Protein AF-A0A941PH53-F1 (afdb_monomer_lite)

pLDDT: mean 74.87, std 11.04, range [34.56, 88.94]

Sequence (93 aa):
MQYALNQWPYLSNYIDYGEIEISNCWIENQIRPFALGRKNWLFVGNEVSANKSALLYRLIQTCKLNQIDPRNYLIYVLNHAHKIRRKEIDHHG

Radius of gyration: 18.62 Å; chains: 1; bounding box: 42×22×56 Å

Structure (mmCIF, N/CA/C/O backbone):
data_AF-A0A941PH53-F1
#
_entry.id   AF-A0A941PH53-F1
#
loop_
_atom_site.group_PDB
_atom_site.id
_atom_site.type_symbol
_atom_site.label_atom_id
_atom_site.label_alt_id
_atom_site.label_comp_id
_atom_site.label_asym_id
_atom_site.label_entity_id
_atom_site.label_seq_id
_atom_site.pdbx_PDB_ins_code
_atom_site.Cartn_x
_atom_site.Cartn_y
_atom_site.Cartn_z
_atom_site.occupancy
_atom_site.B_iso_or_equiv
_atom_site.auth_seq_id
_atom_site.auth_comp_id
_atom_site.auth_asym_id
_atom_site.auth_atom_id
_atom_site.pdbx_PDB_model_num
ATOM 1 N N . MET A 1 1 ? -10.458 4.047 28.154 1.00 63.50 1 MET A N 1
ATOM 2 C CA . MET A 1 1 ? -11.792 4.433 27.642 1.00 63.50 1 MET A CA 1
ATOM 3 C C . MET A 1 1 ? -11.751 5.594 26.646 1.00 63.50 1 MET A C 1
ATOM 5 O O . MET A 1 1 ? -12.441 5.515 25.641 1.00 63.50 1 MET A O 1
ATOM 9 N N . GLN A 1 2 ? -10.920 6.626 26.857 1.00 79.31 2 GLN A N 1
ATOM 10 C CA . GLN A 1 2 ? -10.896 7.826 26.001 1.00 79.31 2 GLN A CA 1
ATOM 11 C C . GLN A 1 2 ? -10.581 7.567 24.515 1.00 79.31 2 GLN A C 1
ATOM 13 O O . GLN A 1 2 ? -11.181 8.183 23.644 1.00 79.31 2 GLN A O 1
ATOM 18 N N . TYR A 1 3 ? -9.667 6.636 24.217 1.00 77.12 3 TYR A N 1
ATOM 19 C CA . TYR A 1 3 ? -9.277 6.323 22.838 1.00 77.12 3 TYR A CA 1
ATOM 20 C C . TYR A 1 3 ? -10.453 5.805 21.997 1.00 77.12 3 TYR A C 1
ATOM 22 O O . TYR A 1 3 ? -10.684 6.304 20.903 1.00 77.12 3 TYR A O 1
ATOM 30 N N . ALA A 1 4 ? -11.235 4.864 22.531 1.00 77.75 4 ALA A N 1
ATOM 31 C CA . ALA A 1 4 ? -12.394 4.314 21.829 1.00 77.75 4 ALA A CA 1
ATOM 32 C C . ALA A 1 4 ? -13.479 5.377 21.587 1.00 77.75 4 ALA A C 1
ATOM 34 O O . ALA A 1 4 ? -14.038 5.440 20.498 1.00 77.75 4 ALA A O 1
ATOM 35 N N . LEU A 1 5 ? -13.720 6.258 22.566 1.00 81.69 5 LEU A N 1
ATOM 36 C CA . LEU A 1 5 ? -14.684 7.356 22.436 1.00 81.69 5 LEU A CA 1
ATOM 37 C C . LEU A 1 5 ? -14.271 8.367 21.357 1.00 81.69 5 LEU A C 1
ATOM 39 O O . LEU A 1 5 ? -15.111 8.801 20.576 1.00 81.69 5 LEU A O 1
ATOM 43 N N . ASN A 1 6 ? -12.978 8.688 21.256 1.00 86.00 6 ASN A N 1
ATOM 44 C CA . ASN A 1 6 ? -12.464 9.591 20.221 1.00 86.00 6 ASN A CA 1
ATOM 45 C C . ASN A 1 6 ? -12.521 8.980 18.809 1.00 86.00 6 ASN A C 1
ATOM 47 O O . ASN A 1 6 ? -12.558 9.719 17.829 1.00 86.00 6 ASN A O 1
ATOM 51 N N . GLN A 1 7 ? -12.500 7.647 18.699 1.00 81.69 7 GLN A N 1
ATOM 52 C CA . GLN A 1 7 ? -12.565 6.931 17.420 1.00 81.69 7 GLN A CA 1
ATOM 53 C C . GLN A 1 7 ? -13.994 6.555 17.006 1.00 81.69 7 GLN A C 1
ATOM 55 O O . GLN A 1 7 ? -14.214 6.162 15.862 1.00 81.69 7 GLN A O 1
ATOM 60 N N . TRP A 1 8 ? -14.972 6.708 17.904 1.00 83.38 8 TRP A N 1
ATOM 61 C CA . TRP A 1 8 ? -16.378 6.384 17.662 1.00 83.38 8 TRP A CA 1
ATOM 62 C C . TRP A 1 8 ? -16.967 6.998 16.378 1.00 83.38 8 TRP A C 1
ATOM 64 O O . TRP A 1 8 ? -17.616 6.255 15.648 1.00 83.38 8 TRP A O 1
ATOM 74 N N . PRO A 1 9 ? -16.687 8.272 16.019 1.00 83.50 9 PRO A N 1
ATOM 75 C CA . PRO A 1 9 ? -17.194 8.860 14.775 1.00 83.50 9 PRO A CA 1
ATOM 76 C C . PRO A 1 9 ? -16.670 8.158 13.516 1.00 83.50 9 PRO A C 1
ATOM 78 O O . PRO A 1 9 ? -17.350 8.107 12.500 1.00 83.50 9 PRO A O 1
ATOM 81 N N . TYR A 1 10 ? -15.451 7.615 13.568 1.00 80.50 10 TYR A N 1
ATOM 82 C CA . TYR A 1 10 ? -14.863 6.878 12.450 1.00 80.50 10 TYR A CA 1
ATOM 83 C C . TYR A 1 10 ? -15.386 5.445 12.397 1.00 80.50 10 TYR A C 1
ATOM 85 O O . TYR A 1 10 ? -15.645 4.923 11.316 1.00 80.50 10 TYR A O 1
ATOM 93 N N . LEU A 1 11 ? -15.574 4.830 13.567 1.00 78.56 11 LEU A N 1
ATOM 94 C CA . LEU A 1 11 ? -16.152 3.498 13.708 1.00 78.56 11 LEU A CA 1
ATOM 95 C C . LEU A 1 11 ? -17.635 3.458 13.340 1.00 78.56 11 LEU A C 1
ATOM 97 O O . LEU A 1 11 ? -18.098 2.396 12.976 1.00 78.56 11 LEU A O 1
ATOM 101 N N . SER A 1 12 ? -18.396 4.550 13.411 1.00 82.56 12 SER A N 1
ATOM 102 C CA . SER A 1 12 ? -19.806 4.547 12.994 1.00 82.56 12 SER A CA 1
ATOM 103 C C . SER A 1 12 ? -19.999 4.646 11.479 1.00 82.56 12 SER A C 1
ATOM 105 O O . SER A 1 12 ? -21.052 4.260 10.988 1.00 82.56 12 SER A O 1
ATOM 107 N N . ASN A 1 13 ? -18.990 5.096 10.723 1.00 80.31 13 ASN A N 1
ATOM 108 C CA . ASN A 1 13 ? -19.120 5.329 9.279 1.00 80.31 13 ASN A CA 1
ATOM 109 C C . ASN A 1 13 ? -19.422 4.058 8.463 1.00 80.31 13 ASN A C 1
ATOM 111 O O . ASN A 1 13 ? -19.996 4.168 7.385 1.00 80.31 13 ASN A O 1
ATOM 115 N N . TYR A 1 14 ? -19.076 2.854 8.942 1.00 74.06 14 TYR A N 1
ATOM 116 C CA . TYR A 1 14 ? -19.440 1.618 8.223 1.00 74.06 14 TYR A CA 1
ATOM 117 C C . TYR A 1 14 ? -20.961 1.384 8.195 1.00 74.06 14 TYR A C 1
ATOM 119 O O . TYR A 1 14 ? -21.449 0.625 7.365 1.00 74.06 14 TYR A O 1
ATOM 127 N N . ILE A 1 15 ? -21.715 2.014 9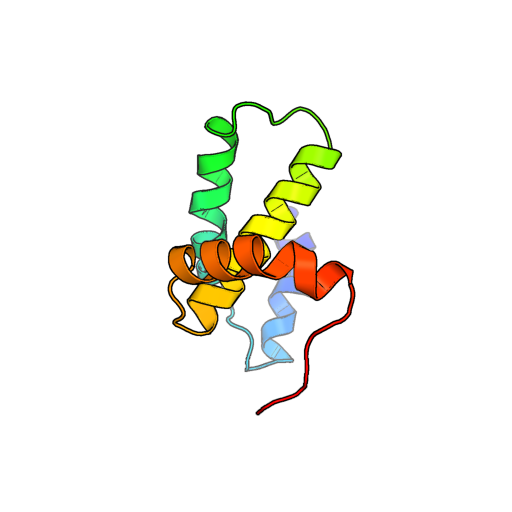.104 1.00 81.19 15 ILE A N 1
ATOM 128 C CA . ILE A 1 15 ? -23.179 1.904 9.162 1.00 81.19 15 ILE A CA 1
ATOM 129 C C . ILE A 1 15 ? -23.811 2.677 7.999 1.00 81.19 15 ILE A C 1
ATOM 131 O O . ILE A 1 15 ? -24.798 2.222 7.425 1.00 81.19 15 ILE A O 1
ATOM 135 N N . ASP A 1 16 ? -23.214 3.812 7.628 1.00 83.88 16 ASP A N 1
ATOM 136 C CA . ASP A 1 16 ? -23.687 4.661 6.532 1.00 83.88 16 ASP A CA 1
ATOM 137 C C . ASP A 1 16 ? -23.263 4.126 5.152 1.00 83.88 16 ASP A C 1
ATOM 139 O O . ASP A 1 16 ? -23.944 4.368 4.157 1.00 83.88 16 ASP A O 1
ATOM 143 N N . TYR A 1 17 ? -22.165 3.361 5.091 1.00 78.12 17 TYR A N 1
ATOM 144 C CA . TYR A 1 17 ? -21.593 2.817 3.856 1.00 78.12 17 TYR A CA 1
ATOM 145 C C . TYR A 1 17 ? -21.344 1.309 3.990 1.00 78.12 17 TYR A C 1
ATOM 147 O O . TYR A 1 17 ? -20.276 0.874 4.422 1.00 78.12 17 TYR A O 1
ATOM 155 N N . GLY A 1 18 ? -22.318 0.494 3.570 1.00 74.94 18 GLY A N 1
ATOM 156 C CA . GLY A 1 18 ? -22.264 -0.976 3.669 1.00 74.94 18 GLY A CA 1
ATOM 157 C C . GLY A 1 18 ? -21.184 -1.659 2.815 1.00 74.94 18 GLY A C 1
ATOM 158 O O . GLY A 1 18 ? -20.972 -2.863 2.931 1.00 74.94 18 GLY A O 1
ATOM 159 N N . GLU A 1 19 ? -20.494 -0.902 1.965 1.00 77.50 19 GLU A N 1
ATOM 160 C CA . GLU A 1 19 ? -19.307 -1.336 1.220 1.00 77.50 19 GLU A CA 1
ATOM 161 C C . GLU A 1 19 ? -18.001 -1.250 2.028 1.00 77.50 19 GLU A C 1
ATOM 163 O O . GLU A 1 19 ? -16.970 -1.764 1.591 1.00 77.50 19 GLU A O 1
ATOM 168 N N . ILE A 1 20 ? -18.028 -0.612 3.203 1.00 75.00 20 ILE A N 1
ATOM 169 C CA . ILE A 1 20 ? -16.867 -0.449 4.078 1.00 75.00 20 ILE A CA 1
ATOM 170 C C . ILE A 1 20 ? -16.872 -1.557 5.135 1.00 75.00 20 ILE A C 1
ATOM 172 O O . ILE A 1 20 ? -17.846 -1.754 5.859 1.00 75.00 20 ILE A O 1
ATOM 176 N N . GLU A 1 21 ? -15.757 -2.276 5.261 1.00 74.75 21 GLU A N 1
ATOM 177 C CA . GLU A 1 21 ? -15.594 -3.276 6.317 1.00 74.75 21 GLU A CA 1
ATOM 178 C C . GLU A 1 21 ? -15.557 -2.620 7.709 1.00 74.75 21 GLU A C 1
ATOM 180 O O . GLU A 1 21 ? -14.876 -1.619 7.930 1.00 74.75 21 GLU A O 1
ATOM 185 N N . ILE A 1 22 ? -16.221 -3.245 8.690 1.00 80.31 22 ILE A N 1
ATOM 186 C CA . ILE A 1 22 ? -16.213 -2.813 10.103 1.00 80.31 22 ILE A CA 1
ATOM 187 C C . ILE A 1 22 ? -14.805 -2.792 10.720 1.00 80.31 22 ILE A C 1
ATOM 189 O O . ILE A 1 22 ? -14.555 -2.119 11.719 1.00 80.31 22 ILE A O 1
ATOM 193 N N . SER A 1 23 ? -13.878 -3.559 10.143 1.00 77.62 23 SER A N 1
ATOM 194 C CA . SER A 1 23 ? -12.512 -3.695 10.631 1.00 77.62 23 SER A CA 1
ATOM 195 C C . SER A 1 23 ? -11.522 -3.113 9.631 1.00 77.62 23 SER A C 1
ATOM 197 O O . SER A 1 23 ? -11.619 -3.349 8.433 1.00 77.62 23 SER A O 1
ATOM 199 N N . ASN A 1 24 ? -10.496 -2.429 10.131 1.00 78.75 24 ASN A N 1
ATOM 200 C CA . ASN A 1 24 ? -9.374 -1.965 9.317 1.00 78.75 24 ASN A CA 1
ATOM 201 C C . ASN A 1 24 ? -8.289 -3.048 9.127 1.00 78.75 24 ASN A C 1
ATOM 203 O O . ASN A 1 24 ? -7.240 -2.754 8.554 1.00 78.75 24 ASN A O 1
ATOM 207 N N . CYS A 1 25 ? -8.508 -4.282 9.606 1.00 83.00 25 CYS A N 1
ATOM 208 C CA . CYS A 1 25 ? -7.490 -5.335 9.670 1.00 83.00 25 CYS A CA 1
ATOM 209 C C . CYS A 1 25 ? -6.903 -5.657 8.288 1.00 83.00 25 CYS A C 1
ATOM 211 O O . CYS A 1 25 ? -5.698 -5.882 8.153 1.00 83.00 25 CYS A O 1
ATOM 213 N N . TRP A 1 26 ? -7.737 -5.613 7.244 1.00 79.81 26 TRP A N 1
ATOM 214 C CA . TRP A 1 26 ? -7.291 -5.766 5.864 1.00 79.81 26 TRP A CA 1
ATOM 215 C C . TRP A 1 26 ? -6.285 -4.675 5.474 1.00 79.81 26 TRP A C 1
ATOM 217 O O . TRP A 1 26 ? -5.174 -4.984 5.040 1.00 79.81 26 TRP A O 1
ATOM 227 N N . ILE A 1 27 ? -6.621 -3.405 5.717 1.00 78.19 27 ILE A N 1
ATOM 228 C CA . ILE A 1 27 ? -5.748 -2.253 5.442 1.00 78.19 27 ILE A CA 1
ATOM 229 C C . ILE A 1 27 ? -4.466 -2.343 6.277 1.00 78.19 27 ILE A C 1
ATOM 231 O O . ILE A 1 27 ? -3.370 -2.161 5.744 1.00 78.19 27 ILE A O 1
ATOM 235 N N . GLU A 1 28 ? -4.578 -2.671 7.566 1.00 81.38 28 GLU A N 1
ATOM 236 C CA . GLU A 1 28 ? -3.437 -2.835 8.470 1.00 81.38 28 GLU A CA 1
ATOM 237 C C . GLU A 1 28 ? -2.471 -3.920 7.984 1.00 81.38 28 GLU A C 1
ATOM 239 O O . GLU A 1 28 ? -1.256 -3.705 7.952 1.00 81.38 28 GLU A O 1
ATOM 244 N N . ASN A 1 29 ? -2.995 -5.060 7.528 1.00 81.62 29 ASN A N 1
ATOM 245 C CA . ASN A 1 29 ? -2.192 -6.127 6.939 1.00 81.62 29 ASN A CA 1
ATOM 246 C C . ASN A 1 29 ? -1.536 -5.705 5.621 1.00 81.62 29 ASN A C 1
ATOM 248 O O . ASN A 1 29 ? -0.387 -6.077 5.382 1.00 81.62 29 ASN A O 1
ATOM 252 N N . GLN A 1 30 ? -2.202 -4.892 4.796 1.00 77.69 30 GLN A N 1
ATOM 253 C CA . GLN A 1 30 ? -1.597 -4.353 3.575 1.00 77.69 30 GLN A CA 1
ATOM 254 C C . GLN A 1 30 ? -0.427 -3.405 3.879 1.00 77.69 30 GLN A C 1
ATOM 256 O O . GLN A 1 30 ? 0.600 -3.472 3.201 1.00 77.69 30 GLN A O 1
ATOM 261 N N . ILE A 1 31 ? -0.534 -2.565 4.917 1.00 76.00 31 ILE A N 1
ATOM 262 C CA . ILE A 1 31 ? 0.533 -1.621 5.304 1.00 76.00 31 ILE A CA 1
ATOM 263 C C . ILE A 1 31 ? 1.626 -2.256 6.180 1.00 76.00 31 ILE A C 1
ATOM 265 O O . ILE A 1 31 ? 2.711 -1.688 6.324 1.00 76.00 31 ILE A O 1
ATOM 269 N N . ARG A 1 32 ? 1.386 -3.430 6.779 1.00 77.56 32 ARG A N 1
ATOM 270 C CA . ARG A 1 32 ? 2.320 -4.086 7.714 1.00 77.56 32 ARG A CA 1
ATOM 271 C C . ARG A 1 32 ? 3.712 -4.352 7.122 1.00 77.56 32 ARG A C 1
ATOM 273 O O . ARG A 1 32 ? 4.696 -4.024 7.787 1.00 77.56 32 ARG A O 1
ATOM 280 N N . PRO A 1 33 ? 3.852 -4.870 5.884 1.00 71.31 33 PRO A N 1
ATOM 281 C CA . PRO A 1 33 ? 5.158 -5.084 5.262 1.00 71.31 33 PRO A CA 1
ATOM 282 C C . PRO A 1 33 ? 5.944 -3.783 5.072 1.00 71.31 33 PRO A C 1
ATOM 284 O O . PRO A 1 33 ? 7.163 -3.774 5.213 1.00 71.31 33 PRO A O 1
ATOM 287 N N . PHE A 1 34 ? 5.254 -2.668 4.815 1.00 66.25 34 PHE A N 1
ATOM 288 C CA . PHE A 1 34 ? 5.863 -1.338 4.765 1.00 66.25 34 PHE A CA 1
ATOM 289 C C . PHE A 1 34 ? 6.325 -0.907 6.156 1.00 66.25 34 PHE A C 1
ATOM 291 O O . PHE A 1 34 ? 7.464 -0.481 6.324 1.00 66.25 34 PHE A O 1
ATOM 298 N N . ALA A 1 35 ? 5.468 -1.070 7.169 1.00 69.44 35 ALA A N 1
ATOM 299 C CA . ALA A 1 35 ? 5.792 -0.705 8.540 1.00 69.44 35 ALA A CA 1
ATOM 300 C C . ALA A 1 35 ? 7.053 -1.412 9.055 1.00 69.44 35 ALA A C 1
ATOM 302 O O . ALA A 1 35 ? 7.859 -0.785 9.744 1.00 69.44 35 ALA A O 1
ATOM 303 N N . LEU A 1 36 ? 7.225 -2.679 8.668 1.00 68.50 36 LEU A N 1
ATOM 304 C CA . LEU A 1 36 ? 8.408 -3.497 8.931 1.00 68.50 36 LEU A CA 1
ATOM 305 C C . LEU A 1 36 ? 9.602 -3.085 8.051 1.00 68.50 36 LEU A C 1
ATOM 307 O O . LEU A 1 36 ? 10.715 -2.934 8.551 1.00 68.50 36 LEU A O 1
ATOM 311 N N . GLY A 1 37 ? 9.364 -2.831 6.761 1.00 65.06 37 GLY A N 1
ATOM 312 C CA . GLY A 1 37 ? 10.369 -2.396 5.790 1.00 65.06 37 GLY A CA 1
ATOM 313 C C . GLY A 1 37 ? 10.999 -1.036 6.099 1.00 65.06 37 GLY A C 1
ATOM 314 O O . GLY A 1 37 ? 12.153 -0.828 5.741 1.00 65.06 37 GLY A O 1
ATOM 315 N N . ARG A 1 38 ? 10.315 -0.152 6.843 1.00 62.25 38 ARG A N 1
ATOM 316 C CA . ARG A 1 38 ? 10.858 1.141 7.310 1.00 62.25 38 ARG A CA 1
ATOM 317 C C . ARG A 1 38 ? 12.187 1.014 8.063 1.00 62.25 38 ARG A C 1
ATOM 319 O O . ARG A 1 38 ? 13.005 1.918 7.964 1.00 62.25 38 ARG A O 1
ATOM 326 N N . LYS A 1 39 ? 12.425 -0.096 8.778 1.00 54.00 39 LYS A N 1
ATOM 327 C CA . LYS A 1 39 ? 13.720 -0.373 9.434 1.00 54.00 39 LYS A CA 1
ATOM 328 C C . LYS A 1 39 ? 14.826 -0.785 8.453 1.00 54.00 39 LYS A C 1
ATOM 330 O O . LYS A 1 39 ? 15.996 -0.660 8.785 1.00 54.00 39 LYS A O 1
ATOM 335 N N . ASN A 1 40 ? 14.458 -1.270 7.268 1.00 55.25 40 ASN A N 1
ATOM 336 C CA . ASN A 1 40 ? 15.364 -1.777 6.233 1.00 55.25 40 ASN A CA 1
ATOM 337 C C . ASN A 1 40 ? 15.618 -0.762 5.106 1.00 55.25 40 ASN A C 1
ATOM 339 O O . ASN A 1 40 ? 16.371 -1.022 4.169 1.00 55.25 40 ASN A O 1
ATOM 343 N N . TRP A 1 41 ? 14.958 0.392 5.157 1.00 63.22 41 TRP A N 1
ATOM 344 C CA . TRP A 1 41 ? 15.157 1.473 4.208 1.00 63.22 41 TRP A CA 1
ATOM 345 C C . TRP A 1 41 ? 16.364 2.287 4.659 1.00 63.22 41 TRP A C 1
ATOM 347 O O . TRP 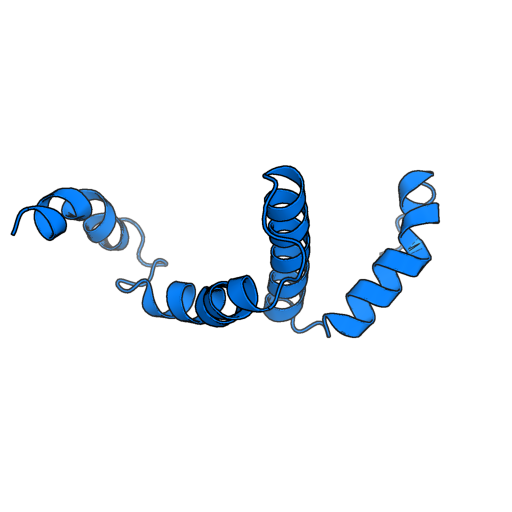A 1 41 ? 16.245 3.166 5.508 1.00 63.22 41 TRP A O 1
ATOM 357 N N . LEU A 1 42 ? 17.524 1.979 4.074 1.00 55.62 42 LEU A N 1
ATOM 358 C CA . LEU A 1 42 ? 18.847 2.539 4.395 1.00 55.62 42 LEU A CA 1
ATOM 359 C C . LEU A 1 42 ? 18.948 4.087 4.432 1.00 55.62 42 LEU A C 1
ATOM 361 O O . LEU A 1 42 ? 20.001 4.604 4.786 1.00 55.62 42 LEU A O 1
ATOM 365 N N . PHE A 1 43 ? 17.898 4.842 4.085 1.00 53.38 43 PHE A N 1
ATOM 366 C CA . PHE A 1 43 ? 17.929 6.307 3.947 1.00 53.38 43 PHE A CA 1
ATOM 367 C C . PHE A 1 43 ? 16.669 7.025 4.470 1.00 53.38 43 PHE A C 1
ATOM 369 O O . PHE A 1 43 ? 16.277 8.076 3.948 1.00 53.38 43 PHE A O 1
ATOM 376 N N . VAL A 1 44 ? 15.990 6.476 5.482 1.00 51.66 44 VAL A N 1
ATOM 377 C CA . VAL A 1 44 ? 14.823 7.141 6.092 1.00 51.66 44 VAL A CA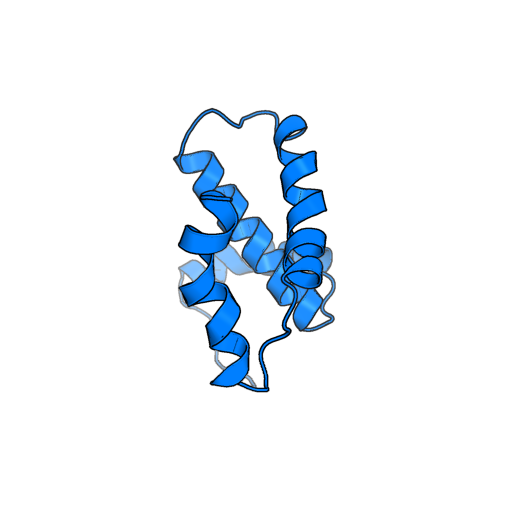 1
ATOM 378 C C . VAL A 1 44 ? 15.288 8.148 7.137 1.00 51.66 44 VAL A C 1
ATOM 380 O O . VAL A 1 44 ? 15.419 7.837 8.314 1.00 51.66 44 VAL A O 1
ATOM 383 N N . GLY A 1 45 ? 15.541 9.372 6.681 1.00 58.03 45 GLY A N 1
ATOM 384 C CA . GLY A 1 45 ? 15.776 10.528 7.554 1.00 58.03 45 GLY A CA 1
ATOM 385 C C . GLY A 1 45 ? 15.226 11.849 7.011 1.00 58.03 45 GLY A C 1
ATOM 386 O O . GLY A 1 45 ? 15.330 12.867 7.681 1.00 58.03 45 GLY A O 1
ATOM 387 N N . ASN A 1 46 ? 14.642 11.855 5.806 1.00 68.88 46 ASN A N 1
ATOM 388 C CA . ASN A 1 46 ? 14.146 13.063 5.145 1.00 68.88 46 ASN A CA 1
ATOM 389 C C . ASN A 1 46 ? 12.722 12.835 4.604 1.00 68.88 46 ASN A C 1
ATOM 391 O O . ASN A 1 46 ? 12.436 11.788 4.016 1.00 68.88 46 ASN A O 1
ATOM 395 N N . GLU A 1 47 ? 11.851 13.831 4.766 1.00 73.62 47 GLU A N 1
ATOM 396 C CA . GLU A 1 47 ? 10.476 13.887 4.251 1.00 73.62 47 GLU A CA 1
ATOM 397 C C . GLU A 1 47 ? 10.408 13.602 2.739 1.00 73.62 47 GLU A C 1
ATOM 399 O O . GLU A 1 47 ? 9.526 12.889 2.257 1.00 73.62 47 GLU A O 1
ATOM 404 N N . VAL A 1 48 ? 11.415 14.048 1.981 1.00 72.94 48 VAL A N 1
ATOM 405 C CA . VAL A 1 48 ? 11.532 13.770 0.539 1.00 72.94 48 VAL A CA 1
ATOM 406 C C . VAL A 1 48 ? 11.634 12.267 0.252 1.00 72.94 48 VAL A C 1
ATOM 408 O O . VAL A 1 48 ? 11.022 11.762 -0.694 1.00 72.94 48 VAL A O 1
ATOM 411 N N . SER A 1 49 ? 12.390 11.529 1.063 1.00 69.38 49 SER A N 1
ATOM 412 C CA . SER A 1 49 ? 12.527 10.075 0.929 1.00 69.38 49 SER A CA 1
ATOM 413 C C . SER A 1 49 ? 11.241 9.353 1.335 1.00 69.38 49 SER A C 1
ATOM 415 O O . SER A 1 49 ? 10.877 8.357 0.703 1.00 69.38 49 SER A O 1
ATOM 417 N N . ALA A 1 50 ? 10.517 9.872 2.333 1.00 74.31 50 ALA A N 1
ATOM 418 C CA . ALA A 1 50 ? 9.210 9.347 2.726 1.00 74.31 50 ALA A CA 1
ATOM 419 C C . ALA A 1 50 ? 8.191 9.472 1.581 1.00 74.31 50 ALA A C 1
ATOM 421 O O . ALA A 1 50 ? 7.551 8.483 1.222 1.00 74.31 50 ALA A O 1
ATOM 422 N N . ASN A 1 51 ? 8.126 10.638 0.932 1.00 76.31 51 ASN A N 1
ATOM 423 C CA . ASN A 1 51 ? 7.237 10.879 -0.208 1.00 76.31 51 ASN A CA 1
ATOM 424 C C . ASN A 1 51 ? 7.546 9.960 -1.401 1.00 76.31 51 ASN A C 1
ATOM 426 O O . ASN A 1 51 ? 6.641 9.354 -1.978 1.00 76.31 51 ASN A O 1
ATOM 430 N N . LYS A 1 52 ? 8.828 9.782 -1.744 1.00 77.00 52 LYS A N 1
ATOM 431 C CA . LYS A 1 52 ? 9.241 8.853 -2.814 1.00 77.00 52 LYS A CA 1
ATOM 432 C C . LYS A 1 52 ? 8.853 7.407 -2.505 1.00 77.00 52 LYS A C 1
ATOM 434 O O . LYS A 1 52 ? 8.399 6.682 -3.389 1.00 77.00 52 LYS A O 1
ATOM 439 N N . SER A 1 53 ? 8.997 7.000 -1.249 1.00 75.25 53 SER A N 1
ATOM 440 C CA . SER A 1 53 ? 8.663 5.643 -0.820 1.00 75.25 53 SER A CA 1
ATOM 441 C C . SER A 1 53 ? 7.151 5.401 -0.801 1.00 75.25 53 SER A C 1
ATOM 443 O O . SER A 1 53 ? 6.697 4.326 -1.193 1.00 75.25 53 SER A O 1
ATOM 445 N N . ALA A 1 54 ? 6.358 6.410 -0.423 1.00 81.19 54 ALA A N 1
ATOM 446 C CA . ALA A 1 54 ? 4.900 6.368 -0.511 1.00 81.19 54 ALA A CA 1
ATOM 447 C C . ALA A 1 54 ? 4.421 6.217 -1.965 1.00 81.19 54 ALA A C 1
ATOM 449 O O . ALA A 1 54 ? 3.526 5.417 -2.241 1.00 81.19 54 ALA A O 1
ATOM 450 N N . LEU A 1 55 ? 5.057 6.919 -2.909 1.00 81.69 55 LEU A N 1
ATOM 451 C CA . LEU A 1 55 ? 4.754 6.794 -4.335 1.00 81.69 55 LEU A CA 1
ATOM 452 C C . LEU A 1 55 ? 5.060 5.387 -4.867 1.00 81.69 55 LEU A C 1
ATOM 454 O O . LEU A 1 55 ? 4.216 4.792 -5.534 1.00 81.69 55 LEU A O 1
ATOM 458 N N . LEU A 1 56 ? 6.226 4.826 -4.534 1.00 80.19 56 LEU A N 1
ATOM 4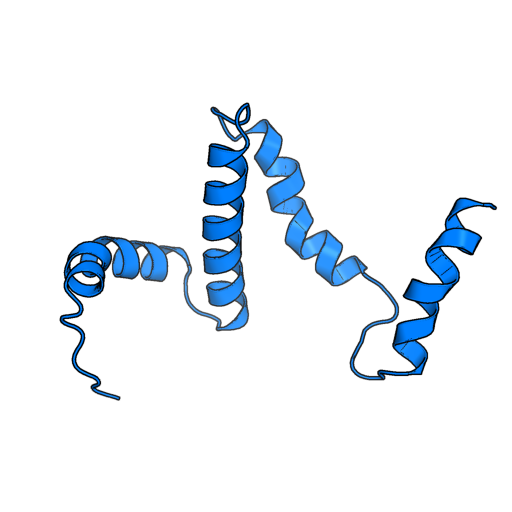59 C CA . LEU A 1 56 ? 6.586 3.461 -4.929 1.00 80.19 56 LEU A CA 1
ATOM 460 C C . LEU A 1 56 ? 5.596 2.431 -4.367 1.00 80.19 56 LEU A C 1
ATOM 462 O O . LEU A 1 56 ? 5.148 1.538 -5.084 1.00 80.19 56 LEU A O 1
ATOM 466 N N . TYR A 1 57 ? 5.215 2.580 -3.097 1.00 78.06 57 TYR A N 1
ATOM 467 C CA . TYR A 1 57 ? 4.237 1.708 -2.455 1.00 78.06 57 TYR A CA 1
ATOM 468 C C . TYR A 1 57 ? 2.865 1.793 -3.126 1.00 78.06 57 TYR A C 1
ATOM 470 O O . TYR A 1 57 ? 2.261 0.759 -3.407 1.00 78.06 57 TYR A O 1
ATOM 478 N N . ARG A 1 58 ? 2.401 3.009 -3.441 1.00 82.75 58 ARG A N 1
ATOM 479 C CA . ARG A 1 58 ? 1.152 3.215 -4.177 1.00 82.75 58 ARG A CA 1
ATOM 480 C C . ARG A 1 58 ? 1.174 2.472 -5.511 1.00 82.75 58 ARG A C 1
ATOM 482 O O . ARG A 1 58 ? 0.222 1.761 -5.800 1.00 82.75 58 ARG A O 1
ATOM 489 N N . LEU A 1 59 ? 2.265 2.564 -6.278 1.00 84.88 59 LEU A N 1
ATOM 490 C CA . LEU A 1 59 ? 2.403 1.844 -7.551 1.00 84.88 59 LEU A CA 1
ATOM 491 C C . LEU A 1 59 ? 2.332 0.325 -7.362 1.00 84.88 59 LEU A C 1
ATOM 493 O O . LEU A 1 59 ? 1.593 -0.344 -8.079 1.00 84.88 59 LEU A O 1
ATOM 497 N N . ILE A 1 60 ? 3.053 -0.217 -6.378 1.00 84.31 60 ILE A N 1
ATOM 498 C CA . ILE A 1 60 ? 3.044 -1.657 -6.089 1.00 84.31 60 ILE A CA 1
ATOM 499 C C . ILE A 1 60 ? 1.645 -2.119 -5.666 1.00 84.31 60 ILE A C 1
ATOM 501 O O . ILE A 1 60 ? 1.191 -3.166 -6.122 1.00 84.31 60 ILE A O 1
ATOM 505 N N . GLN A 1 61 ? 0.952 -1.350 -4.822 1.00 82.94 61 GLN A N 1
ATOM 506 C CA . GLN A 1 61 ? -0.403 -1.694 -4.395 1.00 82.94 61 GLN A CA 1
ATOM 507 C C . GLN A 1 61 ? -1.404 -1.623 -5.543 1.00 82.94 61 GLN A C 1
ATOM 509 O O . GLN A 1 61 ? -2.199 -2.541 -5.709 1.00 82.94 61 GLN A O 1
ATOM 514 N N . THR A 1 62 ? -1.320 -0.605 -6.401 1.00 85.12 62 THR A N 1
ATOM 515 C CA . THR A 1 62 ? -2.125 -0.554 -7.624 1.00 85.12 62 THR A CA 1
ATOM 516 C C . THR A 1 62 ? -1.856 -1.767 -8.518 1.00 85.12 62 THR A C 1
ATOM 518 O O . THR A 1 62 ? -2.807 -2.348 -9.030 1.00 85.12 62 THR A O 1
ATOM 521 N N . CYS A 1 63 ? -0.603 -2.211 -8.666 1.00 86.69 63 CYS A N 1
ATOM 522 C CA . CYS A 1 63 ? -0.287 -3.422 -9.436 1.00 86.69 63 CYS A CA 1
ATOM 523 C C . CYS A 1 63 ? -0.937 -4.668 -8.826 1.00 86.69 63 CYS A C 1
ATOM 525 O O . CYS A 1 63 ? -1.592 -5.422 -9.538 1.00 86.69 63 CYS A O 1
ATOM 527 N N . LYS A 1 64 ? -0.826 -4.847 -7.503 1.00 82.31 64 LYS A N 1
ATOM 528 C CA . LYS A 1 64 ? -1.439 -5.976 -6.788 1.00 82.31 64 LYS A CA 1
ATOM 529 C C . LYS A 1 64 ? -2.959 -6.003 -6.924 1.00 82.31 64 LYS A C 1
ATOM 531 O O . LYS A 1 64 ? -3.512 -7.062 -7.198 1.00 82.31 64 LYS A O 1
ATOM 536 N N . LEU A 1 65 ? -3.618 -4.853 -6.771 1.00 86.06 65 LEU A N 1
ATOM 537 C CA . LEU A 1 65 ? -5.070 -4.728 -6.932 1.00 86.06 65 LEU A CA 1
ATOM 538 C C . LEU A 1 65 ? -5.525 -5.078 -8.356 1.00 86.06 65 LEU A C 1
ATOM 540 O O . LEU A 1 65 ? -6.583 -5.670 -8.526 1.00 86.06 65 LEU A O 1
ATOM 544 N N . ASN A 1 66 ? -4.703 -4.770 -9.362 1.00 87.31 66 ASN A N 1
ATOM 545 C CA . ASN A 1 66 ? -4.967 -5.102 -10.764 1.00 87.31 66 ASN A CA 1
ATOM 546 C C . ASN A 1 66 ? -4.404 -6.471 -11.195 1.00 87.31 66 ASN A C 1
ATOM 548 O O . ASN A 1 66 ? -4.439 -6.787 -12.379 1.00 87.31 66 ASN A O 1
ATOM 552 N N . GLN A 1 67 ? -3.868 -7.278 -10.270 1.00 88.94 67 GLN A N 1
ATOM 553 C CA . GLN A 1 67 ? -3.240 -8.580 -10.559 1.00 88.94 67 GLN A CA 1
ATOM 554 C C . GLN A 1 67 ? -2.069 -8.513 -11.564 1.00 88.94 67 GLN A C 1
ATOM 55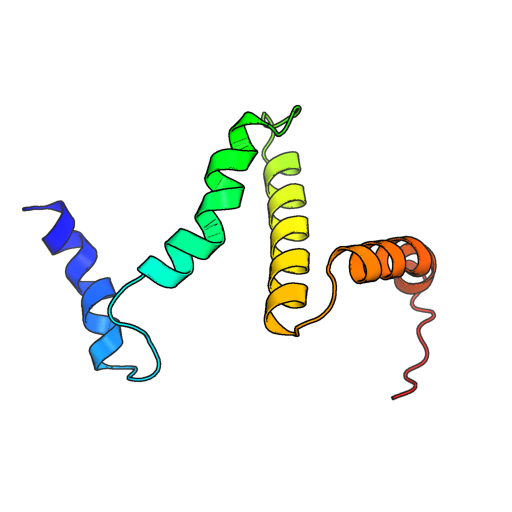6 O O . GLN A 1 67 ? -1.743 -9.489 -12.236 1.00 88.94 67 GLN A O 1
ATOM 561 N N . ILE A 1 68 ? -1.401 -7.362 -11.650 1.00 87.94 68 ILE A N 1
ATOM 562 C CA . ILE A 1 68 ? -0.218 -7.141 -12.487 1.00 87.94 68 ILE A CA 1
ATOM 563 C C . ILE A 1 68 ? 1.030 -7.417 -11.648 1.00 87.94 68 ILE A C 1
ATOM 565 O O . ILE A 1 68 ? 1.121 -6.961 -10.506 1.00 87.94 68 ILE A O 1
ATOM 569 N N . ASP A 1 69 ? 2.022 -8.110 -12.218 1.00 86.25 69 ASP A N 1
ATOM 570 C CA . ASP A 1 69 ? 3.321 -8.284 -11.561 1.00 86.25 69 ASP A CA 1
ATOM 571 C C . ASP A 1 69 ? 4.003 -6.915 -11.344 1.00 86.25 69 ASP A C 1
ATOM 573 O O . ASP A 1 69 ? 4.399 -6.257 -12.319 1.00 86.25 69 ASP A O 1
ATOM 577 N N . PRO A 1 70 ? 4.194 -6.475 -10.083 1.00 83.94 70 PRO A N 1
ATOM 578 C CA . PRO A 1 70 ? 4.785 -5.176 -9.789 1.00 83.94 70 PRO A CA 1
ATOM 579 C C . PRO A 1 70 ? 6.204 -5.021 -10.345 1.00 83.94 70 PRO A C 1
ATOM 581 O O . PRO A 1 70 ? 6.613 -3.907 -10.671 1.00 83.94 70 PRO A O 1
ATOM 584 N N . ARG A 1 71 ? 6.970 -6.116 -10.463 1.00 82.00 71 ARG A N 1
ATOM 585 C CA . ARG A 1 71 ? 8.346 -6.067 -10.974 1.00 82.00 71 ARG A CA 1
ATOM 586 C C . ARG A 1 71 ? 8.363 -5.730 -12.460 1.00 82.00 71 ARG A C 1
ATOM 588 O O . ARG A 1 71 ? 9.051 -4.791 -12.858 1.00 82.00 71 ARG A O 1
ATOM 595 N N . ASN A 1 72 ? 7.585 -6.456 -13.259 1.00 84.69 72 ASN A N 1
ATOM 596 C CA . ASN A 1 72 ? 7.443 -6.179 -14.686 1.00 84.69 72 ASN A CA 1
ATOM 597 C C . ASN A 1 72 ? 6.888 -4.773 -14.939 1.00 84.69 72 ASN A C 1
ATOM 599 O O . ASN A 1 72 ? 7.394 -4.064 -15.809 1.00 84.69 72 ASN A O 1
ATOM 603 N N . TYR A 1 73 ? 5.920 -4.330 -14.133 1.00 84.62 73 TYR A N 1
ATOM 604 C CA . TYR A 1 73 ? 5.382 -2.976 -14.236 1.00 84.62 73 TYR A CA 1
ATOM 605 C C . TYR A 1 73 ? 6.431 -1.900 -13.924 1.00 84.62 73 TYR A C 1
ATOM 607 O O . TYR A 1 73 ? 6.546 -0.920 -14.656 1.00 84.62 73 TYR A O 1
ATOM 615 N N . LEU A 1 74 ? 7.255 -2.081 -12.888 1.00 85.00 74 LEU A N 1
ATOM 616 C CA . LEU A 1 74 ? 8.339 -1.142 -12.580 1.00 85.00 74 LEU A CA 1
ATOM 617 C C . LEU A 1 74 ? 9.383 -1.081 -13.698 1.00 85.00 74 LEU A C 1
ATOM 619 O O . LEU A 1 74 ? 9.820 0.011 -14.054 1.00 85.00 74 LEU A O 1
ATOM 623 N N . ILE A 1 75 ? 9.753 -2.222 -14.285 1.00 85.50 75 ILE A N 1
ATOM 624 C CA . ILE A 1 75 ? 10.664 -2.270 -15.438 1.00 85.50 75 ILE A CA 1
ATOM 625 C C . ILE A 1 75 ? 10.048 -1.528 -16.628 1.00 85.50 75 ILE A C 1
ATOM 627 O O . ILE A 1 75 ? 10.716 -0.703 -17.251 1.00 85.50 75 ILE A O 1
ATOM 631 N N . TYR A 1 76 ? 8.767 -1.771 -16.913 1.00 87.06 76 TYR A N 1
ATOM 632 C CA . TYR A 1 76 ? 8.034 -1.065 -17.957 1.00 87.06 76 TYR A CA 1
ATOM 633 C C . TYR A 1 76 ? 8.049 0.447 -17.717 1.00 87.06 76 TYR A C 1
ATOM 635 O O . TYR A 1 76 ? 8.473 1.194 -18.597 1.00 87.06 76 TYR A O 1
ATOM 643 N N . VAL A 1 77 ? 7.672 0.898 -16.518 1.00 84.62 77 VAL A N 1
ATOM 644 C CA . VAL A 1 77 ? 7.654 2.319 -16.159 1.00 84.62 77 VAL A CA 1
ATOM 645 C C . VAL A 1 77 ? 9.045 2.929 -16.272 1.00 84.62 77 VAL A C 1
ATOM 647 O O . VAL A 1 77 ? 9.163 4.001 -16.843 1.00 84.62 77 VAL A O 1
ATOM 650 N N . LEU A 1 78 ? 10.104 2.277 -15.791 1.00 84.56 78 LEU A N 1
ATOM 651 C CA . LEU A 1 78 ? 11.469 2.811 -15.876 1.00 84.56 78 LEU A CA 1
ATOM 652 C C . LEU A 1 78 ? 11.961 2.916 -17.326 1.00 84.56 78 LEU A C 1
ATOM 654 O O . LEU A 1 78 ? 12.536 3.939 -17.698 1.00 84.56 78 LEU A O 1
ATOM 658 N N . ASN A 1 79 ? 11.671 1.914 -18.158 1.00 85.44 79 ASN A N 1
ATOM 659 C CA . ASN A 1 79 ? 12.024 1.920 -19.579 1.00 85.44 79 ASN A CA 1
ATOM 660 C C . ASN A 1 79 ? 11.225 2.961 -20.379 1.00 85.44 79 ASN A C 1
ATOM 662 O O . ASN A 1 79 ? 11.737 3.538 -21.338 1.00 85.44 79 ASN A O 1
ATOM 666 N N . HIS A 1 80 ? 9.979 3.233 -19.983 1.00 82.00 80 HIS A N 1
ATOM 667 C CA . HIS A 1 80 ? 9.097 4.180 -20.667 1.00 82.00 80 HIS A CA 1
ATOM 668 C C . HIS A 1 80 ? 9.079 5.568 -20.017 1.00 82.00 80 HIS A C 1
ATOM 670 O O . HIS A 1 80 ? 8.598 6.510 -20.637 1.00 82.00 80 HIS A O 1
ATOM 676 N N . ALA A 1 81 ? 9.655 5.758 -18.826 1.00 77.19 81 ALA A N 1
ATOM 677 C CA . ALA A 1 81 ? 9.634 7.024 -18.086 1.00 77.19 81 ALA A CA 1
ATOM 678 C C . ALA A 1 81 ? 10.228 8.182 -18.894 1.00 77.19 81 ALA A C 1
ATOM 680 O O . ALA A 1 81 ? 9.755 9.315 -18.793 1.00 77.19 81 ALA A O 1
ATOM 681 N N . HIS A 1 82 ? 11.245 7.905 -19.716 1.00 69.75 82 HIS A N 1
ATOM 682 C CA . HIS A 1 82 ? 11.822 8.901 -20.616 1.00 69.75 82 HIS A CA 1
ATOM 683 C C . HIS A 1 82 ? 10.835 9.326 -21.719 1.00 69.75 82 HIS A C 1
ATOM 685 O O . HIS A 1 82 ? 10.703 10.519 -21.990 1.00 69.75 82 HIS A O 1
ATOM 691 N N . LYS A 1 83 ? 10.090 8.370 -22.292 1.00 68.88 83 LYS A N 1
ATOM 692 C CA . LYS A 1 83 ? 9.065 8.606 -23.326 1.00 68.88 83 LYS A CA 1
ATOM 693 C C . LYS A 1 83 ? 7.829 9.313 -22.756 1.00 68.88 83 LYS A C 1
ATOM 695 O O . LYS A 1 83 ? 7.369 10.306 -23.310 1.00 68.88 83 LYS A O 1
ATOM 700 N N . ILE A 1 84 ? 7.368 8.878 -21.580 1.00 67.69 84 ILE A N 1
ATOM 701 C CA . ILE A 1 84 ? 6.254 9.480 -20.829 1.00 67.69 84 ILE A CA 1
ATOM 702 C C . ILE A 1 84 ? 6.561 10.948 -20.492 1.00 67.69 84 ILE A C 1
ATOM 704 O O . ILE A 1 84 ? 5.706 11.816 -20.655 1.00 67.69 84 ILE A O 1
ATOM 708 N N . ARG A 1 85 ? 7.801 11.259 -20.079 1.00 65.38 85 ARG A N 1
ATOM 709 C CA . ARG A 1 85 ? 8.232 12.638 -19.781 1.00 65.38 85 ARG A CA 1
ATOM 710 C C . ARG A 1 85 ? 8.193 13.551 -21.012 1.00 65.38 85 ARG A C 1
ATOM 712 O O . ARG A 1 85 ? 7.936 14.741 -20.860 1.00 65.38 85 ARG A O 1
ATOM 719 N N . ARG A 1 86 ? 8.422 13.006 -22.212 1.00 66.81 86 ARG A N 1
ATOM 720 C CA . ARG A 1 86 ? 8.314 13.726 -23.494 1.00 66.81 86 ARG A CA 1
ATOM 721 C C . ARG A 1 86 ? 6.872 13.844 -24.014 1.00 66.81 86 ARG A C 1
ATOM 723 O O . ARG A 1 86 ? 6.679 14.486 -25.035 1.00 66.81 86 ARG A O 1
ATOM 730 N N . LYS A 1 87 ? 5.869 13.295 -23.304 1.00 61.69 87 LYS A N 1
ATOM 731 C CA . LYS A 1 87 ? 4.457 13.196 -23.737 1.00 61.69 87 LYS A CA 1
ATOM 732 C C . LYS A 1 87 ? 4.260 12.451 -25.071 1.00 61.69 87 LYS A C 1
ATOM 734 O O . LYS A 1 87 ? 3.247 12.638 -25.731 1.00 61.69 87 LYS A O 1
ATOM 739 N N . GLU A 1 88 ? 5.194 11.583 -25.451 1.00 59.88 88 GLU A N 1
ATOM 740 C CA . GLU A 1 88 ? 5.129 10.784 -26.685 1.00 59.88 88 GLU A CA 1
ATOM 741 C C . GLU A 1 88 ? 4.465 9.420 -26.412 1.00 59.88 88 GLU A C 1
ATOM 743 O O . GLU A 1 88 ? 5.079 8.373 -26.608 1.00 59.88 88 GLU A O 1
ATOM 748 N N . ILE A 1 89 ? 3.245 9.408 -25.864 1.00 58.66 89 ILE A N 1
ATOM 749 C CA . ILE A 1 89 ? 2.485 8.161 -25.704 1.00 58.66 89 ILE A CA 1
ATOM 750 C C . ILE A 1 89 ? 1.235 8.268 -26.563 1.00 58.66 89 ILE A C 1
ATOM 752 O O . ILE A 1 89 ? 0.262 8.916 -26.175 1.00 58.66 89 ILE A O 1
ATOM 756 N N . ASP A 1 90 ? 1.290 7.639 -27.731 1.00 55.50 90 ASP A N 1
ATOM 757 C CA . ASP A 1 90 ? 0.120 7.431 -28.568 1.00 55.50 90 ASP A CA 1
ATOM 758 C C . ASP A 1 90 ? -0.898 6.583 -27.802 1.00 55.50 90 ASP A C 1
ATOM 760 O O . ASP A 1 90 ? -0.584 5.521 -27.255 1.00 55.50 90 ASP A O 1
ATOM 764 N N . HIS A 1 91 ? -2.130 7.082 -27.745 1.00 48.31 91 HIS 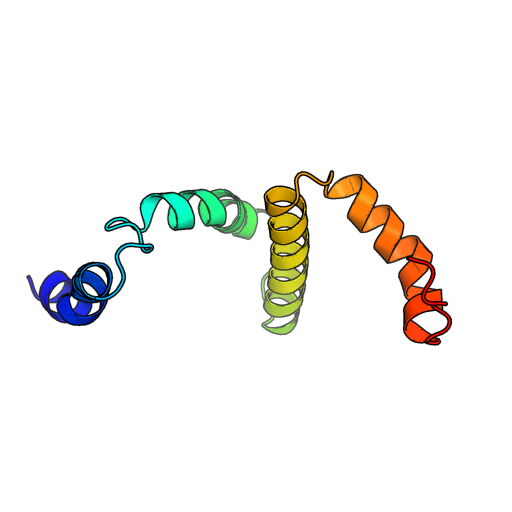A N 1
ATOM 765 C CA . HIS A 1 91 ? -3.287 6.338 -27.277 1.00 48.31 91 HIS A CA 1
ATOM 766 C C . HIS A 1 91 ? -3.602 5.224 -28.282 1.00 48.31 91 HIS A C 1
ATOM 768 O O . HIS A 1 91 ? -4.415 5.411 -29.182 1.00 48.31 91 HIS A O 1
ATOM 774 N N . HIS A 1 92 ? -2.968 4.064 -28.138 1.00 43.59 92 HIS A N 1
ATOM 775 C CA . HIS A 1 92 ? -3.478 2.835 -28.734 1.00 43.59 92 HIS A CA 1
ATOM 776 C C . HIS A 1 92 ? -4.006 1.934 -27.620 1.00 43.59 92 HIS A C 1
ATOM 778 O O . HIS A 1 92 ? -3.311 1.679 -26.635 1.00 43.59 92 HIS A O 1
ATOM 784 N N . GLY A 1 93 ? -5.299 1.623 -27.761 1.00 34.56 93 GLY A N 1
ATOM 785 C CA . GLY A 1 93 ? -6.173 1.011 -26.762 1.00 34.56 93 GLY A CA 1
ATOM 786 C C . GLY A 1 93 ? -6.044 -0.492 -26.623 1.00 34.56 93 GLY A C 1
ATOM 787 O O . GLY A 1 93 ? -5.204 -1.099 -27.322 1.00 34.56 93 GLY A O 1
#

Foldseek 3Di:
DVVCVVCVVVLCVCVVPVVDDSDCVVVCVLCVVVVVCCVVPPDPDDPVVVVVVVVLSVQCVVCVVVVHDSVVVVVVCVVCVVVVVVVNDDPDD

Secondary structure (DSSP, 8-state):
-HHHHHHHHHHTHHHH-TTS-S--HHHHHHHHHHHHHTTT-TTTTSHHHHHHHHHHHHHHHHHHHTT--HHHHHHHHHHHHHHHHTT------